Protein AF-A0A2I0DVY5-F1 (afdb_monomer_lite)

Structure (mmCIF, N/CA/C/O backbone):
data_AF-A0A2I0DVY5-F1
#
_entry.id   AF-A0A2I0DVY5-F1
#
loop_
_atom_site.group_PDB
_atom_site.id
_atom_site.type_symbol
_atom_site.label_atom_id
_atom_site.label_alt_id
_atom_site.label_comp_id
_atom_site.label_asym_id
_atom_site.label_entity_id
_atom_site.label_seq_id
_atom_site.pdbx_PDB_ins_code
_atom_site.Cartn_x
_atom_site.Cartn_y
_atom_site.Cartn_z
_atom_site.occupancy
_atom_site.B_iso_or_equiv
_atom_site.auth_seq_id
_atom_site.auth_comp_id
_atom_site.auth_asym_id
_atom_site.auth_atom_id
_atom_site.pdbx_PDB_model_num
ATOM 1 N N . MET A 1 1 ? -21.115 70.005 -20.384 1.00 40.03 1 MET A N 1
ATOM 2 C CA . MET A 1 1 ? -21.650 70.868 -21.460 1.00 40.03 1 MET A CA 1
ATOM 3 C C . MET A 1 1 ? -22.040 69.985 -22.643 1.00 40.03 1 MET A C 1
ATOM 5 O O . MET A 1 1 ? -21.285 69.071 -22.924 1.00 40.03 1 MET A O 1
ATOM 9 N N . ALA A 1 2 ? -23.210 70.260 -23.245 1.00 42.28 2 ALA A N 1
ATOM 10 C CA . ALA A 1 2 ? -23.778 69.754 -24.517 1.00 42.28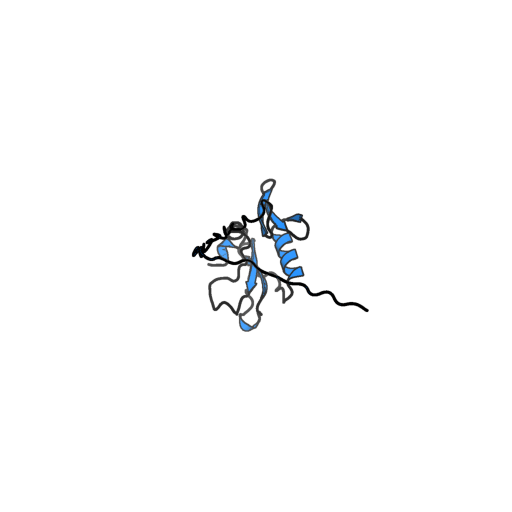 2 ALA A CA 1
ATOM 11 C C . ALA A 1 2 ? -23.867 68.215 -24.702 1.00 42.28 2 ALA A C 1
ATOM 13 O O . ALA A 1 2 ? -22.868 67.560 -24.948 1.00 42.28 2 ALA A O 1
ATOM 14 N N . LYS A 1 3 ? -25.008 67.534 -24.492 1.00 40.94 3 LYS A N 1
ATOM 15 C CA . LYS A 1 3 ? -26.237 67.471 -25.326 1.00 40.94 3 LYS A CA 1
ATOM 16 C C . LYS A 1 3 ? -25.975 67.368 -26.838 1.00 40.94 3 LYS A C 1
ATOM 18 O O . LYS A 1 3 ? -25.694 68.375 -27.476 1.00 40.94 3 LYS A O 1
ATOM 23 N N . SER A 1 4 ? -26.239 66.193 -27.412 1.00 50.62 4 SER A N 1
ATOM 24 C CA . SER A 1 4 ? -27.001 66.075 -28.666 1.00 50.62 4 SER A CA 1
ATOM 25 C C . SER A 1 4 ? -27.592 64.674 -28.820 1.00 50.62 4 SER A C 1
ATOM 27 O O . SER A 1 4 ? -26.925 63.723 -29.204 1.00 50.62 4 SER A O 1
ATOM 29 N N . MET A 1 5 ? -28.878 64.584 -28.478 1.00 50.94 5 MET A N 1
ATOM 30 C CA . MET A 1 5 ? -29.826 63.627 -29.040 1.00 50.94 5 MET A CA 1
ATOM 31 C C . MET A 1 5 ? -30.281 64.160 -30.401 1.00 50.94 5 MET A C 1
ATOM 33 O O . MET A 1 5 ? -30.806 65.267 -30.436 1.00 50.94 5 MET A O 1
ATOM 37 N N . LEU A 1 6 ? -30.191 63.364 -31.464 1.00 51.00 6 LEU A N 1
ATOM 38 C CA . LEU A 1 6 ? -31.131 63.376 -32.594 1.00 51.00 6 LEU A CA 1
ATOM 39 C C . LEU A 1 6 ? -31.081 61.960 -33.223 1.00 51.00 6 LEU A C 1
ATOM 41 O O . LEU A 1 6 ? -30.001 61.500 -33.563 1.00 51.00 6 LEU A O 1
ATOM 45 N N . MET A 1 7 ? -32.134 61.123 -33.170 1.00 38.91 7 MET A N 1
ATOM 46 C CA . MET A 1 7 ? -33.393 61.223 -33.944 1.00 38.91 7 MET A CA 1
ATOM 47 C C . MET A 1 7 ? -33.065 60.949 -35.435 1.00 38.91 7 MET A C 1
ATOM 49 O O . MET A 1 7 ? -32.249 61.661 -35.991 1.00 38.91 7 MET A O 1
ATOM 53 N N . ARG A 1 8 ? -33.598 59.969 -36.181 1.00 43.38 8 ARG A N 1
ATOM 54 C CA . ARG A 1 8 ? -34.869 59.232 -36.137 1.00 43.38 8 ARG A CA 1
ATOM 55 C C . ARG A 1 8 ? -34.874 58.172 -37.274 1.00 43.38 8 ARG A C 1
ATOM 57 O O . ARG A 1 8 ? -34.469 58.505 -38.374 1.00 43.38 8 ARG A O 1
ATOM 64 N N . TRP A 1 9 ? -35.442 56.993 -36.991 1.00 47.97 9 TRP A N 1
ATOM 65 C CA . TRP A 1 9 ? -36.455 56.228 -37.763 1.00 47.97 9 TRP A CA 1
ATOM 66 C C . TRP A 1 9 ? -36.155 55.652 -39.159 1.00 47.97 9 TRP A C 1
ATOM 68 O O . TRP A 1 9 ? -35.731 56.374 -40.045 1.00 47.97 9 TRP A O 1
ATOM 78 N N . ILE A 1 10 ? -36.540 54.376 -39.338 1.00 57.91 10 ILE A N 1
ATOM 79 C CA . ILE A 1 10 ? -37.308 53.726 -40.439 1.00 57.91 10 ILE A CA 1
ATOM 80 C C . ILE A 1 10 ? -37.319 52.224 -40.061 1.00 57.91 10 ILE A C 1
ATOM 82 O O . ILE A 1 10 ? -36.26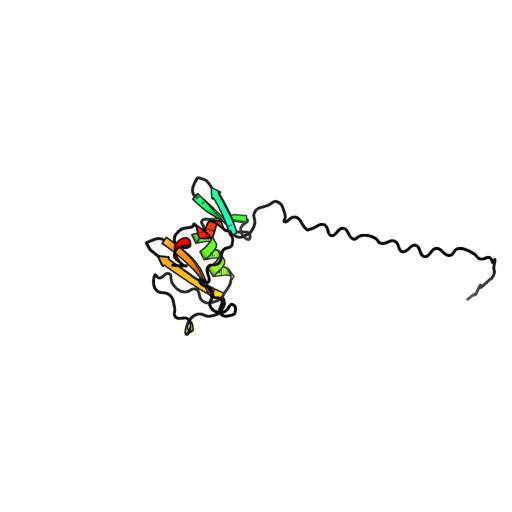3 51.623 -39.924 1.00 57.91 10 ILE A O 1
ATOM 86 N N . SER A 1 11 ? -38.401 51.680 -39.497 1.00 49.50 11 SER A N 1
ATOM 87 C CA . SER A 1 11 ? -39.611 51.129 -40.140 1.00 49.50 11 SER A CA 1
ATOM 88 C C . SER A 1 11 ? -39.394 49.813 -40.903 1.00 49.50 11 SER A C 1
ATOM 90 O O . SER A 1 11 ? -38.506 49.711 -41.737 1.00 49.50 11 SER A O 1
ATOM 92 N N . LEU A 1 12 ? -40.342 48.896 -40.664 1.00 54.97 12 LEU A N 1
ATOM 93 C CA . LEU A 1 12 ? -40.712 47.682 -41.412 1.00 54.97 12 L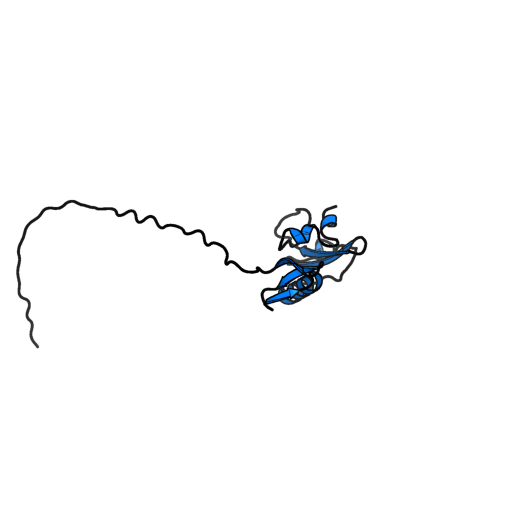EU A CA 1
ATOM 94 C C . LEU A 1 12 ? -40.065 46.331 -41.034 1.00 54.97 12 LEU A C 1
ATOM 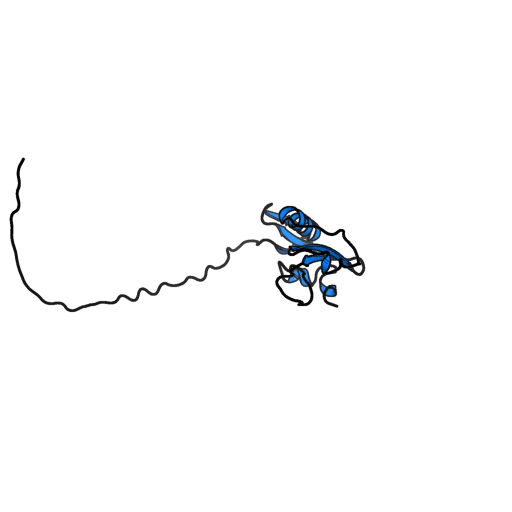96 O O . LEU A 1 12 ? -39.050 45.912 -41.566 1.00 54.97 12 LEU A O 1
ATOM 100 N N . THR A 1 13 ? -40.783 45.647 -40.133 1.00 55.88 13 THR A N 1
ATOM 101 C CA . THR A 1 13 ? -41.456 44.338 -40.307 1.00 55.88 13 THR A CA 1
ATOM 102 C C . THR A 1 13 ? -40.745 43.144 -40.948 1.00 55.88 13 THR A C 1
ATOM 104 O O . THR A 1 13 ? -40.205 43.228 -42.043 1.00 55.88 13 THR A O 1
ATOM 107 N N . CYS A 1 14 ? -41.120 41.991 -40.381 1.00 44.28 14 CYS A N 1
ATOM 108 C CA . CYS A 1 14 ? -41.245 40.671 -41.007 1.00 44.28 14 CYS A CA 1
ATOM 109 C C . CYS A 1 14 ? -40.033 39.760 -40.809 1.00 44.28 14 CYS A C 1
ATOM 111 O O . CYS A 1 14 ? -38.943 40.032 -41.292 1.00 44.28 14 CYS A O 1
ATOM 113 N N . GLY A 1 15 ? -40.245 38.646 -40.108 1.00 48.88 15 GLY A N 1
ATOM 114 C CA . GLY A 1 15 ? -39.236 37.597 -40.015 1.00 48.88 15 GLY A CA 1
ATOM 115 C C . GLY A 1 15 ? -39.308 36.794 -38.732 1.00 48.88 15 GLY A C 1
ATOM 116 O O . GLY A 1 15 ? -38.397 36.835 -37.916 1.00 48.88 15 GLY A O 1
ATOM 117 N N . LEU A 1 16 ? -40.400 36.053 -38.562 1.00 55.88 16 LEU A N 1
ATOM 118 C CA . LEU A 1 16 ? -40.447 34.898 -37.678 1.00 55.88 16 LEU A CA 1
ATOM 119 C C . LEU A 1 16 ? -39.318 33.934 -38.087 1.00 55.88 16 LEU A C 1
ATOM 121 O O . LEU A 1 16 ? -39.373 33.364 -39.17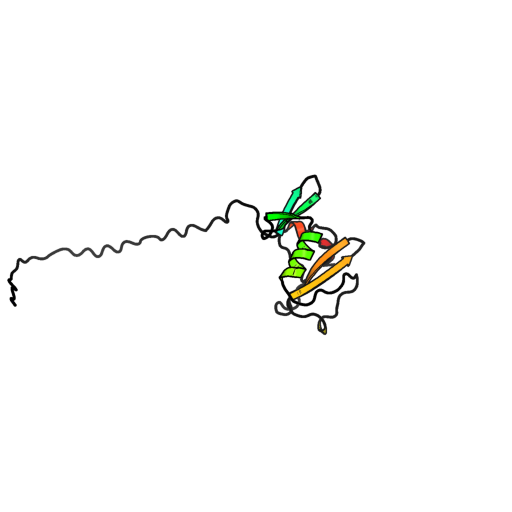3 1.00 55.88 16 LEU A O 1
ATOM 125 N N . SER A 1 17 ? -38.299 33.760 -37.250 1.00 50.34 17 SER A N 1
ATOM 126 C CA . SER A 1 17 ? -37.407 32.593 -37.278 1.00 50.34 17 SER A CA 1
ATOM 127 C C . SER A 1 17 ? -36.703 32.477 -35.932 1.00 50.34 17 SER A C 1
ATOM 129 O O . SER A 1 17 ? -35.568 32.905 -35.744 1.00 50.34 17 SER A O 1
ATOM 131 N N . LEU A 1 18 ? -37.421 31.902 -34.967 1.00 51.62 18 LEU A N 1
ATOM 132 C CA . LEU A 1 18 ? -36.827 31.325 -33.770 1.00 51.62 18 LEU A CA 1
ATOM 133 C C . LEU A 1 18 ? -36.057 30.070 -34.209 1.00 51.62 18 LEU A C 1
ATOM 135 O O . LEU A 1 18 ? -36.600 28.969 -34.214 1.00 51.62 18 LEU A O 1
ATOM 139 N N . VAL A 1 19 ? -34.809 30.243 -34.645 1.00 58.41 19 VAL A N 1
ATOM 140 C CA . VAL A 1 19 ? -33.895 29.119 -34.868 1.00 58.41 19 VAL A CA 1
ATOM 141 C C . VAL A 1 19 ? -33.329 28.739 -33.503 1.00 58.41 19 VAL A C 1
ATOM 143 O O . VAL A 1 19 ? -32.366 29.334 -33.024 1.00 58.41 19 VAL A O 1
ATOM 146 N N . LEU A 1 20 ? -33.972 27.771 -32.845 1.00 51.41 20 LEU A N 1
ATOM 147 C CA . LEU A 1 20 ? -33.390 27.062 -31.708 1.00 51.41 20 LEU A CA 1
ATOM 148 C C . LEU A 1 20 ? -32.228 26.219 -32.253 1.00 51.41 20 LEU A C 1
ATOM 150 O O . LEU A 1 20 ? -32.427 25.115 -32.759 1.00 51.41 20 LEU A O 1
ATOM 154 N N . ILE A 1 21 ? -31.012 26.762 -32.210 1.00 57.97 21 ILE A N 1
ATOM 155 C CA . ILE A 1 21 ? -29.806 25.988 -32.497 1.00 57.97 21 ILE A CA 1
ATOM 156 C C . ILE A 1 21 ? -29.583 25.083 -31.283 1.00 57.97 21 ILE A C 1
ATOM 158 O O . ILE A 1 21 ? -29.076 25.519 -30.252 1.00 57.97 21 ILE A O 1
ATOM 162 N N . LEU A 1 22 ? -30.013 23.826 -31.397 1.00 55.16 22 LEU A N 1
ATOM 163 C CA . LEU A 1 22 ? -29.577 22.736 -30.530 1.00 55.16 22 LEU A CA 1
ATOM 164 C C . LEU A 1 22 ? -28.083 22.523 -30.792 1.00 55.16 22 LEU A C 1
ATOM 166 O O . LEU A 1 22 ? -27.698 21.731 -31.646 1.00 55.16 22 LEU A O 1
ATOM 170 N N . THR A 1 23 ? -27.232 23.273 -30.094 1.00 61.09 23 THR A N 1
ATOM 171 C CA . THR A 1 23 ? -25.814 22.938 -30.000 1.00 61.09 23 THR A CA 1
ATOM 172 C C . THR A 1 23 ? -25.722 21.679 -29.150 1.00 61.09 23 THR A C 1
ATOM 174 O O . THR A 1 23 ? -25.797 21.743 -27.921 1.00 61.09 23 THR A O 1
ATOM 177 N N . SER A 1 24 ? -25.636 20.525 -29.805 1.00 64.88 24 SER A N 1
ATOM 178 C CA . SER A 1 24 ? -25.208 19.283 -29.179 1.00 64.88 24 SER A CA 1
ATOM 179 C C . SER A 1 24 ? -23.838 19.535 -28.559 1.00 64.88 24 SER A C 1
ATOM 181 O O . SER A 1 24 ? -22.850 19.738 -29.259 1.00 64.88 24 SER A O 1
ATOM 183 N N . VAL A 1 25 ? -23.807 19.611 -27.229 1.00 66.12 25 VAL A N 1
ATOM 184 C CA . VAL A 1 25 ? -22.567 19.511 -26.471 1.00 66.12 25 VAL A CA 1
ATOM 185 C C . VAL A 1 25 ? -22.114 18.075 -26.667 1.00 66.12 25 VAL A C 1
ATOM 187 O O . VAL A 1 25 ? -22.681 17.161 -26.069 1.00 66.12 25 VAL A O 1
ATOM 190 N N . ASP A 1 26 ? -21.142 17.873 -27.550 1.00 64.12 26 ASP A N 1
ATOM 191 C CA . ASP A 1 26 ? -20.389 16.632 -27.576 1.00 64.12 26 ASP A CA 1
ATOM 192 C C . ASP A 1 26 ? -19.703 16.516 -26.217 1.00 64.12 26 ASP A C 1
ATOM 194 O O . ASP A 1 26 ? -18.717 17.193 -25.921 1.00 64.12 26 ASP A O 1
ATOM 198 N N . ALA A 1 27 ? -20.286 15.698 -25.345 1.00 60.47 27 ALA A N 1
ATOM 199 C CA . ALA A 1 27 ? -19.609 15.211 -24.165 1.00 60.47 27 ALA A CA 1
ATOM 200 C C . ALA A 1 27 ? -18.505 14.278 -24.663 1.00 60.47 27 ALA A C 1
ATOM 202 O O . ALA A 1 27 ? -18.697 13.070 -24.790 1.00 60.47 27 ALA A O 1
ATOM 203 N N . THR A 1 28 ? -17.348 14.846 -25.000 1.00 60.31 28 THR A N 1
ATOM 204 C CA . THR A 1 28 ? -16.118 14.080 -25.135 1.00 60.31 28 THR A CA 1
ATOM 205 C C . THR A 1 28 ? -15.889 13.414 -23.787 1.00 60.31 28 THR A C 1
ATOM 207 O O . THR A 1 28 ? -15.515 14.061 -22.810 1.00 60.31 28 THR A O 1
ATOM 210 N N . ALA A 1 29 ? -16.180 12.114 -23.715 1.00 59.62 29 ALA A N 1
ATOM 211 C CA . ALA A 1 29 ? -15.747 11.284 -22.611 1.00 59.62 29 ALA A CA 1
ATOM 212 C C . ALA A 1 29 ? -14.233 11.479 -22.491 1.00 59.62 29 ALA A C 1
ATOM 214 O O . ALA A 1 29 ? -13.493 11.205 -23.439 1.00 59.62 29 ALA A O 1
ATOM 215 N N . ALA A 1 30 ? -13.789 12.036 -21.364 1.00 55.97 30 ALA A N 1
ATOM 216 C CA . ALA A 1 30 ? -12.377 12.196 -21.081 1.00 55.97 30 ALA A CA 1
ATOM 217 C C . ALA A 1 30 ? -11.740 10.804 -21.146 1.00 55.97 30 ALA A C 1
ATOM 219 O O . ALA A 1 30 ? -11.976 9.959 -20.285 1.00 55.97 30 ALA A O 1
ATOM 220 N N . THR A 1 31 ? -10.983 10.546 -22.211 1.00 55.56 31 THR A N 1
ATOM 221 C CA . THR A 1 31 ? -10.074 9.404 -22.248 1.00 55.56 31 THR A CA 1
ATOM 222 C C . THR A 1 31 ? -9.084 9.642 -21.107 1.00 55.56 31 THR A C 1
ATOM 224 O O . THR A 1 31 ? -8.509 10.737 -21.065 1.00 55.56 31 THR A O 1
ATOM 227 N N . PRO A 1 32 ? -8.918 8.711 -20.147 1.00 58.41 32 PRO A N 1
ATOM 228 C CA . PRO A 1 32 ? -7.896 8.862 -19.120 1.00 58.41 32 PRO A CA 1
ATOM 229 C C . PRO A 1 32 ? -6.549 9.097 -19.818 1.00 58.41 32 PRO A C 1
ATOM 231 O O . PRO A 1 32 ? -6.333 8.536 -20.897 1.00 58.41 32 PRO A O 1
ATOM 234 N N . PRO A 1 33 ? -5.671 9.957 -19.280 1.00 53.53 33 PRO A N 1
ATOM 235 C CA . PRO A 1 33 ? -4.411 10.268 -19.939 1.00 53.53 33 PRO A CA 1
ATOM 236 C C . PRO A 1 33 ? -3.633 8.977 -20.218 1.00 53.53 33 PRO A C 1
ATOM 238 O O . PRO A 1 33 ? -3.548 8.102 -19.362 1.00 53.53 33 PRO A O 1
ATOM 241 N N . ALA A 1 34 ? -3.086 8.864 -21.429 1.00 65.19 34 ALA A N 1
ATOM 242 C CA . ALA A 1 34 ? -2.171 7.794 -21.798 1.00 65.19 34 ALA A CA 1
ATOM 243 C C . ALA A 1 34 ? -0.879 7.951 -20.978 1.00 65.19 34 ALA A C 1
ATOM 245 O O . ALA A 1 34 ? -0.047 8.802 -21.288 1.00 65.19 34 ALA A O 1
ATOM 246 N N . GLY A 1 35 ? -0.767 7.184 -19.897 1.00 82.44 35 GLY A N 1
ATOM 247 C CA . GLY A 1 35 ? 0.350 7.190 -18.957 1.00 82.44 35 GLY A CA 1
ATOM 248 C C . GLY A 1 35 ? 0.065 6.268 -17.773 1.00 82.44 35 GLY A C 1
ATOM 249 O O . GLY A 1 35 ? -1.053 5.773 -17.615 1.00 82.44 35 GLY A O 1
ATOM 250 N N . GLU A 1 36 ? 1.079 6.026 -16.956 1.00 91.88 36 GLU A N 1
ATOM 251 C CA . GLU A 1 36 ? 0.985 5.168 -15.784 1.00 91.88 36 GLU A CA 1
ATOM 252 C C . GLU A 1 36 ? 0.127 5.814 -14.682 1.00 91.88 36 GLU A C 1
ATOM 254 O O . GLU A 1 36 ? 0.212 7.020 -14.420 1.00 91.88 36 GLU A O 1
ATOM 259 N N . HIS A 1 37 ? -0.694 5.014 -13.998 1.00 93.00 37 HIS A N 1
ATOM 260 C CA . HIS A 1 37 ? -1.573 5.487 -12.922 1.00 93.00 37 HIS A CA 1
ATOM 261 C C . HIS A 1 37 ? -1.179 4.913 -11.558 1.00 93.00 37 HIS A C 1
ATOM 263 O O . HIS A 1 37 ? -0.559 3.858 -11.469 1.00 93.00 37 HIS A O 1
ATOM 269 N N . HIS A 1 38 ? -1.490 5.623 -10.468 1.00 94.44 38 HIS A N 1
ATOM 270 C CA . HIS A 1 38 ? -1.079 5.202 -9.126 1.00 94.44 38 HIS A CA 1
ATOM 271 C C . HIS A 1 38 ? -1.627 3.819 -8.766 1.00 94.44 38 HIS A C 1
ATOM 273 O O . HIS A 1 38 ? -2.841 3.614 -8.730 1.00 94.44 38 HIS A O 1
ATOM 279 N N . GLY A 1 39 ? -0.717 2.903 -8.446 1.00 94.94 39 GLY A N 1
ATOM 280 C CA . GLY A 1 39 ? -1.038 1.519 -8.145 1.00 94.94 39 GLY A CA 1
ATOM 281 C C . GLY A 1 39 ? -1.309 0.659 -9.377 1.00 94.94 39 GLY A C 1
ATOM 282 O O . GLY A 1 39 ? -1.712 -0.480 -9.198 1.00 94.94 39 GLY A O 1
ATOM 283 N N . GLN A 1 40 ? -1.047 1.151 -10.593 1.00 96.25 40 GLN A N 1
ATOM 284 C CA . GLN A 1 40 ? -0.907 0.289 -11.766 1.00 96.25 40 GLN A CA 1
ATOM 285 C C . GLN A 1 40 ? 0.167 -0.756 -11.489 1.00 96.25 40 GLN A C 1
ATOM 287 O O . GLN A 1 40 ? 1.218 -0.403 -10.951 1.00 96.25 40 GLN A O 1
ATOM 292 N N . VAL A 1 41 ? -0.064 -2.003 -11.889 1.00 95.81 41 VAL A N 1
ATOM 293 C CA . VAL A 1 41 ? 0.930 -3.074 -11.765 1.00 95.81 41 VAL A CA 1
ATOM 294 C C . VAL A 1 41 ? 1.443 -3.482 -13.142 1.00 95.81 41 VAL A C 1
ATOM 296 O O . VAL A 1 41 ? 0.669 -3.596 -14.088 1.00 95.81 41 VAL A O 1
ATOM 299 N N . ASP A 1 42 ? 2.750 -3.713 -13.248 1.00 96.00 42 ASP A N 1
ATOM 300 C CA . ASP A 1 42 ? 3.387 -4.263 -14.448 1.00 96.00 42 ASP A CA 1
ATOM 301 C C . ASP A 1 42 ? 4.538 -5.215 -14.074 1.00 96.00 42 ASP A C 1
ATOM 303 O O . ASP A 1 42 ? 5.024 -5.226 -12.938 1.00 96.00 42 ASP A O 1
ATOM 307 N N . MET A 1 43 ? 4.964 -6.037 -15.032 1.00 96.12 43 MET A N 1
ATOM 308 C CA . MET A 1 43 ? 6.084 -6.963 -14.902 1.00 96.12 43 MET A CA 1
ATOM 309 C C . MET A 1 43 ? 7.361 -6.325 -15.446 1.00 96.12 43 MET A C 1
ATOM 311 O O . MET A 1 43 ? 7.547 -6.204 -16.655 1.00 96.12 43 MET A O 1
ATOM 315 N N . ILE A 1 44 ? 8.286 -5.986 -14.552 1.00 95.12 44 ILE A N 1
ATOM 316 C CA . ILE A 1 44 ? 9.574 -5.376 -14.894 1.00 95.12 44 ILE A CA 1
ATOM 317 C C . ILE A 1 44 ? 10.675 -6.346 -14.495 1.00 95.12 44 ILE A C 1
ATOM 319 O O . ILE A 1 44 ? 10.755 -6.765 -13.342 1.00 95.12 44 ILE A O 1
ATOM 323 N N . ASP A 1 45 ? 11.483 -6.764 -15.471 1.00 95.19 45 ASP A N 1
ATOM 324 C CA . ASP A 1 45 ? 12.553 -7.755 -15.287 1.00 95.19 45 ASP A CA 1
ATOM 325 C C . ASP A 1 45 ? 12.085 -9.047 -14.584 1.00 95.19 45 ASP A C 1
ATOM 327 O O . ASP A 1 45 ? 12.814 -9.681 -13.823 1.00 95.19 45 ASP A O 1
ATOM 331 N N . GLY A 1 46 ? 10.838 -9.454 -14.849 1.00 94.44 46 GLY A N 1
ATOM 332 C CA . GLY A 1 46 ? 10.232 -10.657 -14.272 1.00 94.44 46 GLY A CA 1
ATOM 333 C C . GLY A 1 46 ? 9.686 -10.488 -12.851 1.00 94.44 46 GLY A C 1
ATOM 334 O O . GLY A 1 46 ? 9.239 -11.472 -12.265 1.00 94.44 46 GLY A O 1
ATOM 335 N N . GLN A 1 47 ? 9.664 -9.269 -12.311 1.00 95.19 47 GLN A N 1
ATOM 336 C CA . GLN A 1 47 ? 9.094 -8.955 -11.005 1.00 95.19 47 GLN A CA 1
ATOM 337 C C . GLN A 1 47 ? 7.857 -8.060 -11.147 1.00 95.19 47 GLN A C 1
ATOM 339 O O . GLN A 1 47 ? 7.870 -7.094 -11.906 1.00 95.19 47 GLN A O 1
ATOM 344 N N . ALA A 1 48 ? 6.798 -8.357 -10.390 1.00 95.38 48 ALA A N 1
ATOM 345 C CA . ALA A 1 48 ? 5.632 -7.484 -10.305 1.00 95.38 48 ALA A CA 1
ATOM 346 C C . ALA A 1 48 ? 5.991 -6.199 -9.545 1.00 95.38 48 ALA A C 1
ATOM 348 O O . ALA A 1 48 ? 6.493 -6.246 -8.416 1.00 95.38 48 ALA A O 1
ATOM 349 N N . MET A 1 49 ? 5.736 -5.053 -10.165 1.00 97.56 49 MET A N 1
ATOM 350 C CA . MET A 1 49 ? 6.016 -3.731 -9.616 1.00 97.56 49 MET A CA 1
ATOM 351 C C . MET A 1 49 ? 4.781 -2.848 -9.728 1.00 97.56 49 MET A C 1
ATOM 353 O O . MET A 1 49 ? 4.005 -2.988 -10.667 1.00 97.56 49 MET A O 1
ATOM 357 N N . ALA A 1 50 ? 4.610 -1.933 -8.778 1.00 97.62 50 ALA A N 1
ATOM 358 C CA . ALA A 1 50 ? 3.508 -0.983 -8.751 1.00 97.62 50 ALA A CA 1
ATOM 359 C C . ALA A 1 50 ? 4.006 0.440 -9.032 1.00 97.62 50 ALA A C 1
ATOM 361 O O . ALA A 1 50 ? 5.016 0.874 -8.471 1.00 97.62 50 ALA A O 1
ATOM 362 N N . TRP A 1 51 ? 3.291 1.177 -9.879 1.00 97.56 51 TRP A N 1
ATOM 363 C CA . TRP A 1 51 ? 3.603 2.568 -10.184 1.00 97.56 51 TRP A CA 1
ATOM 364 C C . TRP A 1 51 ? 3.202 3.488 -9.029 1.00 97.56 51 TRP A C 1
ATOM 366 O O . TRP A 1 51 ? 2.033 3.579 -8.642 1.00 97.56 51 TRP A O 1
ATOM 376 N N . GLU A 1 52 ? 4.167 4.219 -8.481 1.00 96.38 52 GLU A N 1
ATOM 377 C CA . GLU A 1 52 ? 3.937 5.239 -7.466 1.00 96.38 52 GLU A CA 1
ATOM 378 C C . GLU A 1 52 ? 3.951 6.627 -8.116 1.00 96.38 52 GLU A C 1
ATOM 380 O O . GLU A 1 52 ? 4.919 7.045 -8.752 1.00 96.38 52 GLU A O 1
ATOM 385 N N . GLN A 1 53 ? 2.835 7.347 -7.985 1.00 94.38 53 GLN A N 1
ATOM 386 C CA . GLN A 1 53 ? 2.600 8.573 -8.739 1.00 94.38 53 GLN A CA 1
ATOM 387 C C . GLN A 1 53 ? 3.333 9.774 -8.132 1.00 94.38 53 GLN A C 1
ATOM 389 O O . GLN A 1 53 ? 3.642 10.718 -8.853 1.00 94.38 53 GLN A O 1
ATOM 394 N N . THR A 1 54 ? 3.632 9.770 -6.837 1.00 91.81 54 THR A N 1
ATOM 395 C CA . THR A 1 54 ? 4.318 10.888 -6.176 1.00 91.81 54 THR A CA 1
ATOM 396 C C . THR A 1 54 ? 5.792 10.950 -6.576 1.00 91.81 54 THR A C 1
ATOM 398 O O . THR A 1 54 ? 6.310 12.026 -6.870 1.00 91.81 54 THR A O 1
ATOM 401 N N . SER A 1 55 ? 6.463 9.802 -6.616 1.00 94.69 55 SER A N 1
ATOM 402 C CA . SER A 1 55 ? 7.866 9.635 -6.978 1.00 94.69 55 SER A CA 1
ATOM 403 C C . SER A 1 55 ? 8.068 9.391 -8.469 1.00 94.69 55 SER A C 1
ATOM 405 O O . SER A 1 55 ? 9.196 9.536 -8.934 1.00 94.69 55 SER A O 1
ATOM 407 N N . GLN A 1 56 ? 6.998 9.077 -9.215 1.00 95.62 56 GLN A N 1
ATOM 408 C CA . GLN A 1 56 ? 7.037 8.736 -10.643 1.00 95.62 56 GLN A CA 1
ATOM 409 C C . GLN A 1 56 ? 7.974 7.547 -10.902 1.00 95.62 56 GLN A C 1
ATOM 411 O O . GLN A 1 56 ? 8.864 7.600 -11.754 1.00 95.62 56 GLN A O 1
ATOM 416 N N . GLN A 1 57 ? 7.818 6.491 -10.101 1.00 96.56 57 GLN A N 1
ATOM 417 C CA . GLN A 1 57 ? 8.674 5.309 -10.147 1.00 96.56 57 GLN A CA 1
ATOM 418 C C . GLN A 1 57 ? 7.868 4.026 -10.014 1.00 96.56 57 GLN A C 1
ATOM 420 O O . GLN A 1 57 ? 6.895 3.943 -9.266 1.00 96.56 57 GLN A O 1
ATOM 425 N N . TRP A 1 58 ? 8.363 2.988 -10.679 1.00 97.31 58 TRP A N 1
ATOM 426 C CA . TRP A 1 58 ? 7.986 1.617 -10.388 1.00 97.31 58 TRP A CA 1
ATOM 427 C C . TRP A 1 58 ? 8.672 1.167 -9.102 1.00 97.31 58 TRP A C 1
ATOM 429 O O . TRP A 1 58 ? 9.898 1.212 -8.989 1.00 97.31 58 TRP A O 1
ATOM 439 N N . LEU A 1 59 ? 7.880 0.730 -8.130 1.00 97.69 59 LEU A N 1
ATOM 440 C CA . LEU A 1 59 ? 8.346 0.225 -6.843 1.00 97.69 59 LEU A CA 1
ATOM 441 C C . LEU A 1 59 ? 7.959 -1.243 -6.698 1.00 97.69 59 LEU A C 1
ATOM 443 O O . LEU A 1 59 ? 7.006 -1.704 -7.325 1.00 97.69 59 LEU A O 1
ATOM 447 N N . THR A 1 60 ? 8.661 -1.990 -5.844 1.00 96.56 60 THR A N 1
ATOM 448 C CA . THR A 1 60 ? 8.115 -3.288 -5.428 1.00 96.56 60 THR A CA 1
ATOM 449 C C . THR A 1 60 ? 6.774 -3.051 -4.739 1.00 96.56 60 THR A C 1
ATOM 451 O O . THR A 1 60 ? 6.551 -1.996 -4.131 1.00 96.56 60 THR A O 1
ATOM 454 N N . ILE A 1 61 ? 5.872 -4.020 -4.841 1.00 95.38 61 ILE A N 1
ATOM 455 C CA . ILE A 1 61 ? 4.532 -3.899 -4.266 1.00 95.38 61 ILE A CA 1
ATOM 456 C C . ILE A 1 61 ? 4.594 -3.635 -2.750 1.00 95.38 61 ILE A C 1
ATOM 458 O O . ILE A 1 61 ? 3.837 -2.814 -2.235 1.00 95.38 61 ILE A O 1
ATOM 462 N N . GLU A 1 62 ? 5.543 -4.235 -2.034 1.00 92.81 62 GLU A N 1
ATOM 463 C CA . GLU A 1 62 ? 5.717 -4.024 -0.596 1.00 92.81 62 GLU A CA 1
ATOM 464 C C . GLU A 1 62 ? 6.163 -2.597 -0.268 1.00 92.81 62 GLU A C 1
ATOM 466 O O . GLU A 1 62 ? 5.654 -1.992 0.676 1.00 92.81 62 GLU A O 1
ATOM 471 N N . VAL A 1 63 ? 7.082 -2.026 -1.057 1.00 95.00 63 VAL A N 1
ATOM 472 C CA . VAL A 1 63 ? 7.511 -0.630 -0.880 1.00 95.00 63 VAL A CA 1
ATOM 473 C C . VAL A 1 63 ? 6.364 0.322 -1.215 1.00 95.00 63 VAL A C 1
ATOM 475 O O . VAL A 1 63 ? 6.137 1.290 -0.490 1.00 95.00 63 VAL A O 1
ATOM 478 N N . PHE A 1 64 ? 5.603 0.032 -2.271 1.00 95.62 64 PHE A N 1
ATOM 479 C CA . PHE A 1 64 ? 4.402 0.784 -2.619 1.00 95.62 64 PHE A CA 1
ATOM 480 C C . PHE A 1 64 ? 3.381 0.783 -1.468 1.00 95.62 64 PHE A C 1
ATOM 482 O O . PHE A 1 64 ? 2.905 1.847 -1.069 1.00 95.62 64 PHE A O 1
ATOM 489 N N . TRP A 1 65 ? 3.098 -0.380 -0.871 1.00 93.25 65 TRP A N 1
ATOM 490 C CA . TRP A 1 65 ? 2.218 -0.485 0.296 1.00 93.25 65 TRP A CA 1
ATOM 491 C C . TRP A 1 65 ? 2.756 0.276 1.499 1.00 93.25 65 TRP A C 1
ATOM 493 O O . TRP A 1 65 ? 2.005 1.010 2.138 1.00 93.25 65 TRP A O 1
ATOM 503 N N . GLN A 1 66 ? 4.049 0.156 1.795 1.00 91.38 66 GLN A N 1
ATOM 504 C CA . GLN A 1 66 ? 4.655 0.888 2.900 1.00 91.38 66 GLN A CA 1
ATOM 505 C C . GLN A 1 66 ? 4.532 2.405 2.701 1.00 91.38 66 GLN A C 1
ATOM 507 O O . GLN A 1 66 ? 4.205 3.128 3.645 1.00 91.38 66 GLN A O 1
ATOM 512 N N . ASN A 1 67 ? 4.738 2.887 1.475 1.00 93.00 67 ASN A N 1
ATOM 513 C CA . ASN A 1 67 ? 4.552 4.294 1.133 1.00 93.00 67 ASN A CA 1
ATOM 514 C C . ASN A 1 67 ? 3.093 4.720 1.303 1.00 93.00 67 ASN A C 1
ATOM 516 O O . ASN A 1 67 ? 2.831 5.749 1.923 1.00 93.00 67 ASN A O 1
ATOM 520 N N . TRP A 1 68 ? 2.143 3.919 0.819 1.00 90.88 68 TRP A N 1
ATOM 521 C CA . TRP A 1 68 ? 0.715 4.187 0.981 1.00 90.88 68 TRP A CA 1
ATOM 522 C C . TRP A 1 68 ? 0.306 4.296 2.452 1.00 90.88 68 TRP A C 1
ATOM 524 O O . TRP A 1 68 ? -0.367 5.242 2.856 1.00 90.88 68 TRP A O 1
ATOM 534 N N . VAL A 1 69 ? 0.757 3.348 3.269 1.00 89.31 69 VAL A N 1
ATOM 535 C CA . VAL A 1 69 ? 0.520 3.307 4.711 1.00 89.31 69 VAL A CA 1
ATOM 536 C C . VAL A 1 69 ? 1.064 4.557 5.411 1.00 89.31 69 VAL A C 1
ATOM 538 O O . VAL A 1 69 ? 0.399 5.121 6.279 1.00 89.31 69 VAL A O 1
ATOM 541 N N . ASN A 1 70 ? 2.244 5.028 5.006 1.00 88.19 70 ASN A N 1
ATOM 542 C CA . ASN A 1 70 ? 2.882 6.194 5.612 1.00 88.19 70 ASN A CA 1
ATOM 543 C C . ASN A 1 70 ? 2.168 7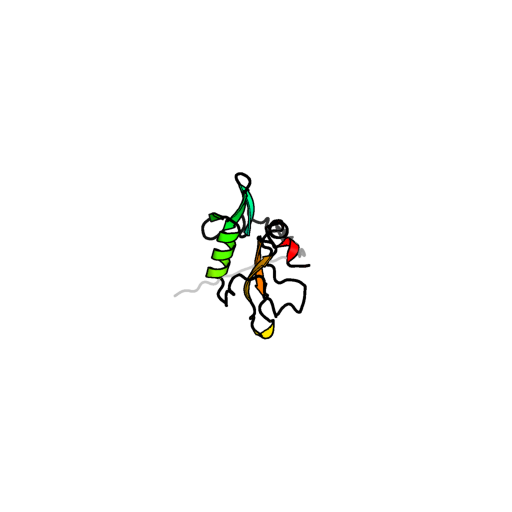.518 5.285 1.00 88.19 70 ASN A C 1
ATOM 545 O O . ASN A 1 70 ? 2.247 8.455 6.078 1.00 88.19 70 ASN A O 1
ATOM 549 N N . THR A 1 71 ? 1.492 7.628 4.137 1.00 86.75 71 THR A N 1
ATOM 550 C CA . THR A 1 71 ? 0.896 8.899 3.679 1.00 86.75 71 THR A CA 1
ATOM 551 C C . THR A 1 71 ? -0.566 9.085 4.075 1.00 86.75 71 THR A C 1
ATOM 553 O O . THR A 1 71 ? -1.015 10.218 4.243 1.00 86.75 71 THR A O 1
ATOM 556 N N . ARG A 1 72 ? -1.319 7.997 4.243 1.00 79.12 72 ARG A N 1
ATOM 557 C CA . ARG A 1 72 ? -2.777 8.026 4.455 1.00 79.12 72 ARG A CA 1
ATOM 558 C C . ARG A 1 72 ? -3.241 8.482 5.847 1.00 79.12 72 ARG A C 1
ATOM 560 O O . ARG A 1 72 ? -4.368 8.953 5.981 1.00 79.12 72 ARG A O 1
ATOM 567 N N . GLY A 1 73 ? -2.407 8.329 6.878 1.00 72.25 73 GLY A N 1
ATOM 568 C CA . GLY A 1 73 ? -2.828 8.465 8.280 1.00 72.25 73 GLY A CA 1
ATOM 569 C C . GLY A 1 73 ? -3.724 7.313 8.777 1.00 72.25 73 GLY A C 1
ATOM 570 O O . GLY A 1 73 ? -4.132 6.443 8.014 1.00 72.25 73 GLY A O 1
ATOM 571 N N . GLY A 1 74 ? -4.021 7.287 10.079 1.00 75.62 74 GLY A N 1
ATOM 572 C CA . GLY A 1 74 ? -4.675 6.141 10.739 1.00 75.62 74 GLY A CA 1
ATOM 573 C C . GLY A 1 74 ? -3.669 5.202 11.410 1.00 75.62 74 GLY A C 1
ATOM 574 O O . GLY A 1 74 ? -2.466 5.474 11.406 1.00 75.62 74 GLY A O 1
ATOM 575 N N . LEU A 1 75 ? -4.149 4.136 12.057 1.00 79.31 75 LEU A N 1
ATOM 576 C CA . LEU A 1 75 ? -3.270 3.172 12.710 1.00 79.31 75 LEU A CA 1
ATOM 577 C C . LEU A 1 75 ? -2.843 2.093 11.714 1.00 79.31 75 LEU A C 1
ATOM 579 O O . LEU A 1 75 ? -3.663 1.444 11.062 1.00 79.31 75 LEU A O 1
ATOM 583 N N . THR A 1 76 ? -1.534 1.888 11.624 1.00 84.12 76 THR A N 1
ATOM 584 C CA . THR A 1 76 ? -0.952 0.735 10.943 1.00 84.12 76 THR A CA 1
ATOM 585 C C . THR A 1 76 ? -0.713 -0.356 11.964 1.00 84.12 76 THR A C 1
ATOM 587 O O . THR A 1 76 ? 0.140 -0.235 12.848 1.00 84.12 76 THR A O 1
ATOM 590 N N . TRP A 1 77 ? -1.478 -1.428 11.847 1.00 83.88 77 TRP A N 1
ATOM 591 C CA . TRP A 1 77 ? -1.310 -2.617 12.657 1.00 83.88 77 TRP A CA 1
ATOM 592 C C . TRP A 1 77 ? -0.029 -3.340 12.240 1.00 83.88 77 TRP A C 1
ATOM 594 O O . TRP A 1 77 ? 0.343 -3.356 11.065 1.00 83.88 77 TRP A O 1
ATOM 604 N N . LYS A 1 78 ? 0.670 -3.931 13.215 1.00 84.31 78 LYS A N 1
ATOM 605 C CA . LYS A 1 78 ? 1.852 -4.751 12.930 1.00 84.31 78 LYS A CA 1
ATOM 606 C C . LYS A 1 78 ? 1.469 -5.918 12.027 1.00 84.31 78 LYS A C 1
ATOM 608 O O . LYS A 1 78 ? 0.369 -6.445 12.160 1.00 84.31 78 LYS A O 1
ATOM 613 N N . SER A 1 79 ? 2.409 -6.330 11.184 1.00 86.19 79 SER A N 1
ATOM 614 C CA . SER A 1 79 ? 2.275 -7.546 10.388 1.00 86.19 79 SER A CA 1
ATOM 615 C C . SER A 1 79 ? 2.023 -8.761 11.289 1.00 86.19 79 SER A C 1
ATOM 617 O O . SER A 1 79 ? 2.645 -8.863 12.352 1.00 86.19 79 SER A O 1
ATOM 619 N N . SER A 1 80 ? 1.057 -9.608 10.930 1.00 88.94 80 SER A N 1
ATOM 620 C CA . SER A 1 80 ? 0.628 -10.749 11.751 1.00 88.94 80 SER A CA 1
ATOM 621 C C . SER A 1 80 ? -0.226 -11.731 10.947 1.00 88.94 80 SER A C 1
ATOM 623 O O . SER A 1 80 ? -0.941 -11.338 10.028 1.00 88.94 80 SER A O 1
ATOM 625 N N . GLU A 1 81 ? -0.230 -13.000 11.350 1.00 88.69 81 GLU A N 1
ATOM 626 C CA . GLU A 1 81 ? -1.207 -13.998 10.882 1.00 88.69 81 GLU A CA 1
ATOM 627 C C . GLU A 1 81 ? -2.577 -13.833 11.569 1.00 88.69 81 GLU A C 1
ATOM 629 O O . GLU A 1 81 ? -3.603 -14.316 11.094 1.00 88.69 81 GLU A O 1
ATOM 634 N N . GLN A 1 82 ? -2.605 -13.154 12.719 1.00 87.50 82 GLN A N 1
ATOM 635 C CA . GLN A 1 82 ? -3.809 -12.930 13.517 1.00 87.50 82 GLN A CA 1
ATOM 636 C C . GLN A 1 82 ? -4.417 -11.566 13.207 1.00 87.50 82 GLN A C 1
ATOM 638 O O . GLN A 1 82 ? -3.779 -10.532 13.420 1.00 87.50 82 GLN A O 1
ATOM 643 N N . TYR A 1 83 ? -5.673 -11.580 12.768 1.00 86.12 83 TYR A N 1
ATOM 644 C CA . TYR A 1 83 ? -6.453 -10.380 12.498 1.00 86.12 83 TYR A CA 1
ATOM 645 C C . TYR A 1 83 ? -6.775 -9.619 13.796 1.00 86.12 83 TYR A C 1
ATOM 647 O O . TYR A 1 83 ? -7.217 -10.244 14.767 1.00 86.12 83 TYR A O 1
ATOM 655 N N . PRO A 1 84 ? -6.618 -8.281 13.824 1.00 85.88 84 PRO A N 1
ATOM 656 C CA . PRO A 1 84 ? -7.183 -7.450 14.883 1.00 85.88 84 PRO A CA 1
ATOM 657 C C . PRO A 1 84 ? -8.698 -7.660 14.994 1.00 85.88 84 PRO A C 1
ATOM 659 O O . PRO A 1 84 ? -9.368 -7.924 13.991 1.00 85.88 84 PRO A O 1
ATOM 662 N N . THR A 1 85 ? -9.264 -7.527 16.197 1.00 86.19 85 THR A N 1
ATOM 663 C CA . THR A 1 85 ? -10.722 -7.657 16.331 1.00 86.19 85 THR A CA 1
ATOM 664 C C . THR A 1 85 ? -11.424 -6.436 15.744 1.00 86.19 85 THR A C 1
ATOM 666 O O . THR A 1 85 ? -10.874 -5.333 15.711 1.00 86.19 85 THR A O 1
ATOM 669 N N . TYR A 1 86 ? -12.666 -6.623 15.296 1.00 80.88 86 TYR A N 1
ATOM 670 C CA . TYR A 1 86 ? -13.458 -5.567 14.663 1.00 80.88 86 TYR A CA 1
ATOM 671 C C . TYR A 1 86 ? -13.599 -4.317 15.547 1.00 80.88 86 TYR A C 1
ATOM 673 O O . TYR A 1 86 ? -13.593 -3.199 15.057 1.00 80.88 86 TYR A O 1
ATOM 681 N N . GLU A 1 87 ? -13.688 -4.484 16.867 1.00 84.12 87 GLU A N 1
ATOM 682 C CA . GLU A 1 87 ? -13.840 -3.375 17.816 1.00 84.12 87 GLU A CA 1
ATOM 683 C C . GLU A 1 87 ? -12.558 -2.547 17.990 1.00 84.12 87 GLU A C 1
ATOM 685 O O . GLU A 1 87 ? -12.606 -1.442 18.532 1.00 84.12 87 GLU A O 1
ATOM 690 N N . GLN A 1 88 ? -11.409 -3.097 17.593 1.00 85.56 88 GLN A N 1
ATOM 691 C CA . GLN A 1 88 ? -10.105 -2.459 17.743 1.00 85.56 88 GLN A CA 1
ATOM 692 C C . GLN A 1 88 ? -9.734 -1.607 16.533 1.00 85.56 88 GLN A C 1
ATOM 694 O O . GLN A 1 88 ? -9.088 -0.569 16.694 1.00 85.56 88 GLN A O 1
ATOM 699 N N . VAL A 1 89 ? -10.127 -2.049 15.340 1.00 86.69 89 VAL A N 1
ATOM 700 C CA . VAL A 1 89 ? -9.827 -1.354 14.090 1.00 86.69 89 VAL A CA 1
ATOM 701 C C . VAL A 1 89 ? -10.721 -0.133 13.925 1.00 86.69 89 VAL A C 1
ATOM 703 O O . VAL A 1 89 ? -11.869 -0.096 14.362 1.00 86.69 89 VAL A O 1
ATOM 706 N N . LYS A 1 90 ? -10.185 0.902 13.288 1.00 86.31 90 LYS A N 1
ATOM 707 C CA . LYS A 1 90 ? -10.941 2.086 12.874 1.00 86.31 90 LYS A CA 1
ATOM 708 C C . LYS A 1 90 ? -11.102 2.105 11.362 1.00 86.31 90 LYS A C 1
ATOM 710 O O . LYS A 1 90 ? -10.436 1.370 10.637 1.00 86.31 90 LYS A O 1
ATOM 715 N N . GLU A 1 91 ? -12.026 2.934 10.881 1.00 85.50 91 GLU A N 1
ATOM 716 C CA . GLU A 1 91 ? -12.134 3.232 9.451 1.00 85.50 91 GLU A CA 1
ATOM 717 C C . GLU A 1 91 ? -10.751 3.620 8.915 1.00 85.50 91 GLU A C 1
ATOM 719 O O . GLU A 1 91 ? -10.082 4.470 9.502 1.00 85.50 91 GLU A O 1
ATOM 724 N N . GLN A 1 92 ? -10.354 2.999 7.807 1.00 85.88 92 GLN A N 1
ATOM 725 C CA . GLN A 1 92 ? -9.114 3.233 7.074 1.00 85.88 92 GLN A CA 1
ATOM 726 C C . GLN A 1 92 ? -7.815 2.855 7.797 1.00 85.88 92 GLN A C 1
ATOM 728 O O . GLN A 1 92 ? -6.735 3.138 7.267 1.00 85.88 92 GLN A O 1
ATOM 733 N N . ASP A 1 93 ? -7.888 2.173 8.942 1.00 88.94 93 ASP A N 1
ATOM 734 C CA . ASP A 1 93 ? -6.712 1.510 9.505 1.00 88.94 93 ASP A CA 1
ATOM 735 C C . ASP A 1 93 ? -6.154 0.493 8.503 1.00 88.94 93 ASP A C 1
ATOM 737 O O . ASP A 1 93 ? -6.889 -0.093 7.706 1.00 88.94 93 ASP A O 1
ATOM 741 N N . THR A 1 94 ? -4.844 0.269 8.553 1.00 90.50 94 THR A N 1
ATOM 742 C CA . THR A 1 94 ? -4.162 -0.668 7.650 1.00 90.50 94 THR A CA 1
ATOM 743 C C . THR A 1 94 ? -3.547 -1.821 8.406 1.00 90.50 94 THR A C 1
ATOM 745 O O . THR A 1 94 ? -3.086 -1.662 9.533 1.00 90.50 94 THR A O 1
ATOM 748 N N . PHE A 1 95 ? -3.522 -2.987 7.777 1.00 89.81 95 PHE A N 1
ATOM 749 C CA . PHE A 1 95 ? -2.955 -4.198 8.350 1.00 89.81 95 PHE A CA 1
ATOM 750 C C . PHE A 1 95 ? -2.265 -5.005 7.261 1.00 89.81 95 PHE A C 1
ATOM 752 O O . PHE A 1 95 ? -2.817 -5.181 6.179 1.00 89.81 95 PHE A O 1
ATOM 759 N N . LEU A 1 96 ? -1.056 -5.483 7.540 1.00 90.56 96 LEU A N 1
ATOM 760 C CA . LEU A 1 96 ? -0.366 -6.418 6.664 1.00 90.56 96 LEU A CA 1
ATOM 761 C C . LEU A 1 96 ? -0.619 -7.828 7.201 1.00 90.56 96 LEU A C 1
ATOM 763 O O . LEU A 1 96 ? -0.056 -8.211 8.222 1.00 90.56 96 LEU A O 1
ATOM 767 N N . VAL A 1 97 ? -1.507 -8.580 6.557 1.00 90.19 97 VAL A N 1
ATOM 768 C CA . VAL A 1 97 ? -1.758 -9.963 6.971 1.00 90.19 97 VAL A CA 1
ATOM 769 C C . VAL A 1 97 ? -0.670 -10.872 6.412 1.00 90.19 97 VAL A C 1
ATOM 771 O O . VAL A 1 97 ? -0.312 -10.754 5.239 1.00 90.19 97 VAL A O 1
ATOM 774 N N . GLU A 1 98 ? -0.165 -11.783 7.238 1.00 92.31 98 GLU A N 1
ATOM 775 C CA . GLU A 1 98 ? 0.768 -12.844 6.854 1.00 92.31 98 GLU A CA 1
ATOM 776 C C . GLU A 1 98 ? 0.012 -14.163 6.690 1.00 92.31 98 GLU A C 1
ATOM 778 O O . GLU A 1 98 ? -0.658 -14.615 7.612 1.00 92.31 98 GLU A O 1
ATOM 783 N N . LEU A 1 99 ? 0.099 -14.792 5.515 1.00 90.06 99 LEU A N 1
ATOM 784 C CA . LEU A 1 99 ? -0.529 -16.091 5.249 1.00 90.06 99 LEU A CA 1
ATOM 785 C C . LEU A 1 99 ? 0.394 -16.965 4.402 1.00 90.06 99 LEU A C 1
ATOM 787 O O . LEU A 1 99 ? 0.714 -16.625 3.255 1.00 90.06 99 LEU A O 1
ATOM 791 N N . ASN A 1 100 ? 0.753 -18.140 4.926 1.00 88.25 100 ASN A N 1
ATOM 792 C CA . ASN A 1 100 ? 1.586 -19.140 4.244 1.00 88.25 100 ASN A CA 1
ATOM 793 C C . ASN A 1 100 ? 2.906 -18.559 3.696 1.00 88.25 100 ASN A C 1
ATOM 795 O O . ASN A 1 100 ? 3.317 -18.883 2.584 1.00 88.25 100 ASN A O 1
ATOM 799 N N . GLY A 1 101 ? 3.543 -17.659 4.451 1.00 85.94 101 GLY A N 1
ATOM 800 C CA . GLY A 1 101 ? 4.805 -17.019 4.061 1.00 85.94 101 GLY A CA 1
ATOM 801 C C . GLY A 1 101 ? 4.683 -15.889 3.030 1.00 85.94 101 GLY A C 1
ATOM 802 O O . GLY A 1 101 ? 5.706 -15.389 2.575 1.00 85.94 101 GLY A O 1
ATOM 803 N N . GLY A 1 102 ? 3.463 -15.482 2.662 1.00 91.25 102 GLY A N 1
ATOM 804 C CA . GLY A 1 102 ? 3.198 -14.274 1.877 1.00 91.25 102 GLY A CA 1
ATOM 805 C C . GLY A 1 102 ? 2.501 -13.196 2.705 1.00 91.25 102 GLY A C 1
ATOM 806 O O . GLY A 1 102 ? 1.975 -13.478 3.781 1.00 91.25 102 GLY A O 1
ATOM 807 N N . THR A 1 103 ? 2.447 -11.979 2.175 1.00 92.00 103 THR A N 1
ATOM 808 C CA . THR A 1 103 ? 1.796 -10.821 2.798 1.00 92.00 103 THR A CA 1
ATOM 809 C C . THR A 1 103 ? 0.718 -10.226 1.900 1.00 92.00 103 THR A C 1
ATOM 811 O O . THR A 1 103 ? 0.785 -10.321 0.672 1.00 92.00 103 THR A O 1
ATOM 814 N N . CYS A 1 104 ? -0.304 -9.626 2.506 1.00 91.69 104 CYS A N 1
ATOM 815 C CA . CYS A 1 104 ? -1.274 -8.804 1.791 1.00 91.69 104 CYS A CA 1
ATOM 816 C C . CYS A 1 104 ? -1.655 -7.576 2.609 1.00 91.69 104 CYS A C 1
ATOM 818 O O . CYS A 1 104 ? -1.945 -7.684 3.801 1.00 91.69 104 CYS A O 1
ATOM 820 N N . MET A 1 105 ? -1.678 -6.406 1.974 1.00 91.88 105 MET A N 1
ATOM 821 C CA . MET A 1 105 ? -2.114 -5.188 2.643 1.00 91.88 105 MET A CA 1
ATOM 822 C C . MET A 1 105 ? -3.639 -5.063 2.619 1.00 91.88 105 MET A C 1
ATOM 824 O O . MET A 1 105 ? -4.287 -5.062 1.571 1.00 91.88 105 MET A O 1
ATOM 828 N N . MET A 1 106 ? -4.198 -4.894 3.806 1.00 88.44 106 MET A N 1
ATOM 829 C CA . MET A 1 106 ? -5.600 -4.625 4.060 1.00 88.44 106 MET A CA 1
ATOM 830 C C . MET A 1 106 ? -5.785 -3.192 4.559 1.00 88.44 106 MET A C 1
ATOM 832 O O . MET A 1 106 ? -4.897 -2.600 5.170 1.00 88.44 106 MET A O 1
ATOM 836 N N . GLU A 1 107 ? -6.958 -2.644 4.292 1.00 88.31 107 GLU A N 1
ATOM 837 C CA . GLU A 1 107 ? -7.440 -1.331 4.685 1.00 88.31 107 GLU A CA 1
ATOM 838 C C . GLU A 1 107 ? -8.888 -1.461 5.143 1.00 88.31 107 GLU A C 1
ATOM 840 O O . GLU A 1 107 ? -9.754 -1.706 4.310 1.00 88.31 107 GLU A O 1
ATOM 845 N N . PHE A 1 108 ? -9.155 -1.265 6.431 1.00 85.94 108 PHE A N 1
ATOM 846 C CA . PHE A 1 108 ? -10.463 -1.535 7.023 1.00 85.94 108 PHE A CA 1
ATOM 847 C C . PHE A 1 108 ? -11.532 -0.499 6.640 1.00 85.94 108 PHE A C 1
ATOM 849 O O . PHE A 1 108 ? -11.280 0.700 6.719 1.00 85.94 108 PHE A O 1
ATOM 856 N N . TRP A 1 109 ? -12.753 -0.922 6.290 1.00 82.44 109 TRP A N 1
ATOM 857 C CA . TRP A 1 109 ? -13.870 -0.016 5.959 1.00 82.44 109 TRP A CA 1
ATOM 858 C C . TRP A 1 109 ? -15.155 -0.391 6.715 1.00 82.44 109 TRP A C 1
ATOM 860 O O . TRP A 1 109 ? -16.014 -1.120 6.215 1.00 82.44 109 TRP A O 1
ATOM 870 N N . HIS A 1 110 ? -15.355 0.178 7.902 1.00 77.88 110 HIS A N 1
ATOM 871 C CA . HIS A 1 110 ? -16.560 -0.000 8.723 1.00 77.88 110 HIS A CA 1
ATOM 872 C C . HIS A 1 110 ? -17.813 0.582 8.060 1.00 77.88 110 HIS A C 1
ATOM 874 O O . HIS A 1 110 ? -18.908 0.035 8.205 1.00 77.88 110 HIS A O 1
ATOM 880 N N . GLY A 1 111 ? -17.667 1.671 7.297 1.00 72.62 111 GLY A N 1
ATOM 881 C CA . GLY A 1 111 ? -18.769 2.308 6.570 1.00 72.62 111 GLY A CA 1
ATOM 882 C C . GLY A 1 111 ? -19.371 1.440 5.456 1.00 72.62 111 GLY A C 1
ATOM 883 O O . GLY A 1 111 ? -20.472 1.719 4.976 1.00 72.62 111 GLY A O 1
ATOM 884 N N . ARG A 1 112 ? -18.682 0.367 5.047 1.00 67.56 112 ARG A N 1
ATOM 885 C CA . ARG A 1 112 ? -19.089 -0.546 3.970 1.00 67.56 112 ARG A CA 1
ATOM 886 C C . ARG A 1 112 ? -19.412 -1.924 4.554 1.00 67.56 112 ARG A C 1
ATOM 888 O O . ARG A 1 112 ? -18.696 -2.891 4.346 1.00 67.56 112 ARG A O 1
ATOM 895 N N . TRP A 1 113 ? -20.510 -1.988 5.306 1.00 50.16 113 TRP A N 1
ATOM 896 C CA . TRP A 1 113 ? -20.989 -3.144 6.081 1.00 50.16 113 TRP A CA 1
ATOM 897 C C . TRP A 1 113 ? -20.640 -4.542 5.506 1.00 50.16 113 TRP A C 1
ATOM 899 O O . TRP A 1 113 ? -21.181 -4.951 4.477 1.00 50.16 113 TRP A O 1
ATOM 909 N N . ARG A 1 114 ? -19.801 -5.289 6.247 1.00 53.28 114 ARG A N 1
ATOM 910 C CA . ARG A 1 114 ? -19.587 -6.759 6.234 1.00 53.28 114 ARG A CA 1
ATOM 911 C C . ARG A 1 114 ? -19.563 -7.451 4.862 1.00 53.28 114 ARG A C 1
ATOM 913 O O . ARG A 1 114 ? -20.199 -8.493 4.692 1.00 53.28 114 ARG A O 1
ATOM 920 N N . ARG A 1 115 ? -18.833 -6.917 3.884 1.00 54.25 115 ARG A N 1
ATOM 921 C CA . ARG A 1 115 ? -18.419 -7.722 2.722 1.00 54.25 115 ARG A CA 1
ATOM 922 C C . ARG A 1 115 ? -17.014 -8.251 2.959 1.00 54.25 115 ARG A C 1
ATOM 924 O O . ARG A 1 115 ? -16.201 -7.567 3.569 1.00 54.25 115 ARG A O 1
ATOM 931 N N . ALA A 1 116 ? -16.781 -9.485 2.525 1.00 53.81 116 ALA A N 1
ATOM 932 C CA . ALA A 1 116 ? -15.507 -10.160 2.672 1.00 53.81 116 ALA A CA 1
ATOM 933 C C . ALA A 1 116 ? -14.380 -9.290 2.084 1.00 53.81 116 ALA A C 1
ATOM 935 O O . ALA A 1 116 ? -14.406 -8.903 0.918 1.00 53.81 116 ALA A O 1
ATOM 936 N N . ASN A 1 117 ? -13.455 -8.982 2.983 1.00 61.81 117 ASN A N 1
ATOM 937 C CA . ASN A 1 117 ? -12.156 -8.341 2.874 1.00 61.81 117 ASN A CA 1
ATOM 938 C C . ASN A 1 117 ? -12.022 -6.948 2.290 1.00 61.81 117 ASN A C 1
ATOM 940 O O . ASN A 1 117 ? -12.009 -6.695 1.089 1.00 61.81 117 ASN A O 1
ATOM 944 N N . ASP A 1 118 ? -11.656 -6.109 3.235 1.00 71.38 118 ASP A N 1
ATOM 945 C CA . ASP A 1 118 ? -10.960 -4.843 3.201 1.00 71.38 118 ASP A CA 1
ATOM 946 C C . ASP A 1 118 ? -9.593 -4.866 2.472 1.00 71.38 118 ASP A C 1
ATOM 948 O O . ASP A 1 118 ? -8.675 -4.145 2.832 1.00 71.38 118 ASP A O 1
ATOM 952 N N . VAL A 1 119 ? -9.405 -5.675 1.424 1.00 74.00 119 VAL A N 1
ATOM 953 C CA . VAL A 1 119 ? -8.203 -5.581 0.576 1.00 74.00 119 VAL A CA 1
ATOM 954 C C . VAL A 1 119 ? -8.359 -4.384 -0.351 1.00 74.00 119 VAL A C 1
ATOM 956 O O . VAL A 1 119 ? -9.314 -4.304 -1.131 1.00 74.00 119 VAL A O 1
ATOM 959 N N . ARG A 1 120 ? -7.398 -3.459 -0.312 1.00 80.31 120 ARG A N 1
ATOM 960 C CA . ARG A 1 120 ? -7.337 -2.401 -1.316 1.00 80.31 120 ARG A CA 1
ATOM 961 C C . ARG A 1 120 ? -6.713 -2.946 -2.595 1.00 80.31 120 ARG A C 1
ATOM 963 O O . ARG A 1 120 ? -5.550 -3.324 -2.618 1.00 80.31 120 ARG A O 1
ATOM 970 N N . ARG A 1 121 ? -7.513 -2.961 -3.658 1.00 81.69 121 ARG A N 1
ATOM 971 C CA . ARG A 1 121 ? -7.132 -3.422 -4.995 1.00 81.69 121 ARG A CA 1
ATOM 972 C C . ARG A 1 121 ? -6.980 -2.190 -5.878 1.00 81.69 121 ARG A C 1
ATOM 974 O O . ARG A 1 121 ? -7.982 -1.626 -6.308 1.00 81.69 121 ARG A O 1
ATOM 981 N N . TRP A 1 122 ? -5.754 -1.694 -6.027 1.00 87.38 122 TRP A N 1
ATOM 982 C CA . TRP A 1 122 ? -5.472 -0.566 -6.927 1.00 87.38 122 TRP A CA 1
ATOM 983 C C . TRP A 1 122 ? -5.535 -0.980 -8.395 1.00 87.38 122 TRP A C 1
ATOM 985 O O . TRP A 1 122 ? -5.957 -0.195 -9.234 1.00 87.38 122 TRP A O 1
ATOM 995 N N . ASP A 1 123 ? -5.156 -2.227 -8.645 1.00 90.75 123 ASP A N 1
ATOM 996 C CA . ASP A 1 123 ? -5.117 -2.907 -9.929 1.00 90.75 123 ASP A CA 1
ATOM 997 C C . ASP A 1 123 ? -5.521 -4.371 -9.690 1.00 90.75 123 ASP A C 1
ATOM 999 O O . ASP A 1 123 ? -5.337 -4.899 -8.583 1.00 90.75 123 ASP A O 1
ATOM 1003 N N . ASP A 1 124 ? -6.089 -5.028 -10.698 1.00 90.00 124 ASP A N 1
ATOM 1004 C CA . ASP A 1 124 ? -6.530 -6.417 -10.586 1.00 90.00 124 ASP A CA 1
ATOM 1005 C C . ASP A 1 124 ? -5.371 -7.378 -10.298 1.00 90.00 124 ASP A C 1
ATOM 1007 O O . ASP A 1 124 ? -5.575 -8.370 -9.598 1.00 90.00 124 ASP A O 1
ATOM 1011 N N . ALA A 1 125 ? -4.148 -7.062 -10.730 1.00 91.94 125 ALA A N 1
ATOM 1012 C CA . ALA A 1 125 ? -2.969 -7.887 -10.477 1.00 91.94 125 ALA A CA 1
ATOM 1013 C C . ALA A 1 125 ? -2.630 -8.028 -8.980 1.00 91.94 125 ALA A C 1
ATOM 1015 O O . ALA A 1 125 ? -2.013 -9.015 -8.576 1.00 91.94 125 ALA A O 1
ATOM 1016 N N . PHE A 1 126 ? -3.076 -7.100 -8.121 1.00 91.38 126 PHE A N 1
ATOM 1017 C CA . PHE A 1 126 ? -2.942 -7.268 -6.669 1.00 91.38 126 PHE A CA 1
ATOM 1018 C C . PHE A 1 126 ? -3.707 -8.487 -6.146 1.00 91.38 126 PHE A C 1
ATOM 1020 O O . PHE A 1 126 ? -3.337 -9.027 -5.106 1.00 91.38 126 PHE A O 1
ATOM 1027 N N . ASN A 1 127 ? -4.748 -8.941 -6.850 1.00 88.62 127 ASN A N 1
ATOM 1028 C CA . ASN A 1 127 ? -5.532 -10.111 -6.453 1.00 88.62 127 ASN A CA 1
ATOM 1029 C C . ASN A 1 127 ? -4.725 -11.402 -6.523 1.00 88.62 127 ASN A C 1
ATOM 1031 O O . ASN A 1 127 ? -5.010 -12.317 -5.758 1.00 88.62 127 ASN A O 1
ATOM 1035 N N . ASP A 1 128 ? -3.722 -11.443 -7.399 1.00 91.19 128 ASP A N 1
ATOM 1036 C CA . ASP A 1 128 ? -2.889 -12.616 -7.656 1.00 91.19 128 ASP A CA 1
ATOM 1037 C C . ASP A 1 128 ? -1.533 -12.541 -6.938 1.00 91.19 128 ASP A C 1
ATOM 1039 O O . ASP A 1 128 ? -0.742 -13.487 -6.950 1.00 91.19 128 ASP A O 1
ATOM 1043 N N . TYR A 1 129 ? -1.256 -11.419 -6.273 1.00 92.38 129 TYR A N 1
ATOM 1044 C CA . TYR A 1 129 ? 0.028 -11.159 -5.651 1.00 92.38 129 TYR A CA 1
ATOM 1045 C C . TYR A 1 129 ? 0.122 -11.722 -4.222 1.00 92.38 129 TYR A C 1
ATOM 1047 O O . TYR A 1 129 ? -0.691 -11.429 -3.343 1.00 92.38 129 TYR A O 1
ATOM 1055 N N . SER A 1 130 ? 1.190 -12.483 -3.960 1.00 93.38 130 SER A N 1
ATOM 1056 C CA . SER A 1 130 ? 1.601 -12.929 -2.621 1.00 93.38 130 SER A CA 1
ATOM 1057 C C . SER A 1 130 ? 0.485 -13.640 -1.828 1.00 93.38 130 SER A C 1
ATOM 1059 O O . SER A 1 130 ? 0.047 -14.731 -2.218 1.00 93.38 130 SER A O 1
ATOM 1061 N N . ALA A 1 131 ? 0.043 -13.093 -0.688 1.00 91.75 131 ALA A N 1
ATOM 1062 C CA . ALA A 1 131 ? -1.051 -13.659 0.106 1.00 91.75 131 ALA A CA 1
ATOM 1063 C C . ALA A 1 131 ? -2.442 -13.141 -0.257 1.00 91.75 131 ALA A C 1
ATOM 1065 O O . ALA A 1 131 ? -3.424 -13.741 0.178 1.00 91.75 131 ALA A O 1
ATOM 1066 N N . CYS A 1 132 ? -2.549 -12.101 -1.085 1.00 89.75 132 CYS A N 1
ATOM 1067 C CA . CYS A 1 132 ? -3.827 -11.477 -1.412 1.00 89.75 132 CYS A CA 1
ATOM 1068 C C . CYS A 1 132 ? -4.897 -12.407 -2.010 1.00 89.75 132 CYS A C 1
ATOM 1070 O O . CYS A 1 132 ? -6.061 -12.218 -1.641 1.00 89.75 132 CYS A O 1
ATOM 1072 N N . PRO A 1 133 ? -4.568 -13.450 -2.804 1.00 89.50 133 PRO A N 1
ATOM 1073 C CA . PRO A 1 133 ? -5.578 -14.401 -3.273 1.00 89.50 133 PRO A CA 1
ATOM 1074 C C . PRO A 1 133 ? -6.316 -15.120 -2.138 1.00 89.50 133 PRO A C 1
ATOM 1076 O O . PRO A 1 133 ? -7.478 -15.475 -2.289 1.00 89.50 133 PRO A O 1
ATOM 1079 N N . ARG A 1 134 ? -5.637 -15.333 -1.004 1.00 87.00 134 ARG A N 1
ATOM 1080 C CA . ARG A 1 134 ? -6.080 -16.201 0.101 1.00 87.00 134 ARG A CA 1
ATOM 1081 C C . ARG A 1 134 ? -6.748 -15.452 1.241 1.00 87.00 134 ARG A C 1
ATOM 1083 O O . ARG A 1 134 ? -7.214 -16.064 2.188 1.00 87.00 134 ARG A O 1
ATOM 1090 N N . VAL A 1 135 ? -6.768 -14.123 1.186 1.00 80.19 135 VAL A N 1
ATOM 1091 C CA . VAL A 1 135 ? -7.351 -13.319 2.264 1.00 80.19 135 VAL A CA 1
ATOM 1092 C C . VAL A 1 135 ? -8.862 -13.585 2.374 1.00 80.19 135 VAL A C 1
ATOM 1094 O O . VAL A 1 135 ? -9.414 -13.413 3.454 1.00 80.19 135 VAL A O 1
ATOM 1097 N N . LEU A 1 136 ? -9.527 -14.001 1.277 1.00 67.88 136 LEU A N 1
ATOM 1098 C CA . LEU A 1 136 ? -10.979 -14.279 1.139 1.00 67.88 136 LEU A CA 1
ATOM 1099 C C . LEU A 1 136 ? -11.428 -15.694 1.502 1.00 67.88 136 LEU A C 1
ATOM 1101 O O . LEU A 1 136 ? -12.641 -15.920 1.498 1.00 67.88 136 LEU A O 1
ATOM 1105 N N . ASP A 1 137 ? -10.494 -16.589 1.808 1.00 56.28 137 ASP A N 1
ATOM 1106 C CA . ASP A 1 137 ? -10.779 -17.979 2.177 1.00 56.28 137 ASP A CA 1
ATOM 1107 C C . ASP A 1 137 ? -11.086 -18.117 3.679 1.00 56.28 137 ASP A C 1
ATOM 1109 O O . ASP A 1 137 ? -12.005 -18.900 4.020 1.00 56.28 137 ASP A O 1
#

Sequence (137 aa):
MAKSMLMRWISLTCGLSLVLILTSVDATAATPPAGEHHGQVDMIDGQAMAWEQTSQQWLTIEVFWQNWVNTRGGLTWKSSEQYPTYEQVKEQDTFLVELNGGTCMMEFWHGRWRRANDVRRWDDAFNDYSACPRVLD

Radius of gyration: 29.61 Å; chains: 1; bounding box: 54×90×59 Å

Secondary structure (DSSP, 8-state):
------------------------------PPPSS--TT-EEEETTEEEEEETTTTEEEEHHHHHHHHHHHH-S-EEEEESSPPPTTT--TT-EEEEEETTEEEEEE--TTSTT-S--B--SSGGGGTSTTGGGTT-

pLDDT: mean 78.57, std 17.29, range [38.91, 97.69]

Foldseek 3Di:
DDDDDDDDDDDDDDDDDPPPPPPPPPPPPPDPDPDFDAQDWDQDPNAIWGQHPVVRDTHHPVVSLVVVLVPPDDAEDDEECDDDDPVPGDQQHWYWYDDPNFTFIFGDHVVPPDDQTRGDPPDPVSCVDTCNVPSRD